Protein AF-A0A6N9Q1C7-F1 (afdb_monomer_lite)

Radius of gyration: 22.95 Å; chains: 1; bounding box: 33×46×67 Å

pLDDT: mean 76.54, std 16.39, range [41.47, 95.62]

Foldseek 3Di:
DWAQAPVRDIDDDDLPDDLVVLVVVLVVSCVVCVVVCVVCVVPPSSVVRVVVSVVSNPPDPCPDDDDCPVVVPPDPPVLVVCVVVVPVVSPPPPPPDPVVCVVVVNDDDPDD

Secondary structure (DSSP, 8-state):
-EEE-TTS-EEE--TTS-HHHHHHHHHHHHHHTHHHHHHTTTSHHHHHHHHHHHHHHH-----SS-SSHHHHTS--HHHHHHHHTT-TT--TTTTS-HHHHHHTTSS-----

Organism: NCBI:txid2507566

Sequence (112 aa):
MKLKLPNGEKIKLNTSFEYKERLEAVNNILLDWEDYFYKTWDQKKTSVCLEILSNYLCMVKDKGEDKNIEDKYILSNYKMKKLKRGDKRMTNFTDLKSYHKKLLGIAEEDVT

Structure (mmCIF, N/CA/C/O backbone):
data_AF-A0A6N9Q1C7-F1
#
_entry.id   AF-A0A6N9Q1C7-F1
#
loop_
_atom_site.group_PDB
_atom_site.id
_atom_site.type_symbol
_atom_site.label_atom_id
_atom_site.label_alt_id
_atom_site.label_comp_id
_atom_site.label_asym_id
_atom_site.label_entity_id
_atom_site.label_seq_id
_atom_site.pdbx_PDB_ins_code
_atom_site.Cartn_x
_atom_site.Cartn_y
_atom_site.Cartn_z
_atom_site.occupancy
_atom_site.B_iso_or_equiv
_atom_site.auth_seq_id
_atom_site.auth_comp_id
_atom_site.auth_asym_id
_atom_site.auth_atom_id
_atom_site.pdbx_PDB_model_num
ATOM 1 N N . MET A 1 1 ? -0.466 4.186 -7.426 1.00 83.44 1 MET A N 1
ATOM 2 C CA . MET A 1 1 ? -1.318 3.207 -6.704 1.00 83.44 1 MET A CA 1
ATOM 3 C C . MET A 1 1 ? -2.484 3.942 -6.038 1.00 83.44 1 MET A C 1
ATOM 5 O O . MET A 1 1 ? -2.397 5.158 -5.926 1.00 83.44 1 MET A O 1
ATOM 9 N N . LYS A 1 2 ? -3.584 3.280 -5.654 1.00 88.25 2 LYS A N 1
ATOM 10 C CA . LYS A 1 2 ? -4.702 3.928 -4.933 1.00 88.25 2 LYS A CA 1
ATOM 11 C C . LYS A 1 2 ? -4.848 3.287 -3.554 1.00 88.25 2 LYS A C 1
ATOM 13 O O . LYS A 1 2 ? -4.906 2.064 -3.482 1.00 88.25 2 LYS A O 1
ATOM 18 N N . LEU A 1 3 ? -4.926 4.100 -2.508 1.00 90.31 3 LEU A N 1
ATOM 19 C CA . LEU A 1 3 ? -5.191 3.667 -1.137 1.00 90.31 3 LEU A CA 1
ATOM 20 C C . LEU A 1 3 ? -6.558 4.203 -0.715 1.00 90.31 3 LEU A C 1
ATOM 22 O O . LEU A 1 3 ? -6.898 5.341 -1.037 1.00 90.31 3 LEU A O 1
ATOM 26 N N . LYS A 1 4 ? -7.344 3.382 -0.018 1.00 89.25 4 LYS A N 1
ATOM 27 C CA . LYS A 1 4 ? -8.573 3.825 0.640 1.00 89.25 4 LYS A CA 1
ATOM 28 C C . LYS A 1 4 ? -8.289 3.966 2.132 1.00 89.25 4 LYS A C 1
ATOM 30 O O . LYS A 1 4 ? -7.943 2.974 2.766 1.00 89.25 4 LYS A O 1
ATOM 35 N N . LEU A 1 5 ? -8.431 5.176 2.652 1.00 87.62 5 LEU A N 1
ATOM 36 C CA . LEU A 1 5 ? -8.224 5.502 4.055 1.00 87.62 5 LEU A CA 1
ATOM 37 C C . LEU A 1 5 ? -9.394 5.007 4.927 1.00 87.62 5 LEU A C 1
ATOM 39 O O . LEU A 1 5 ? -10.475 4.701 4.402 1.00 87.62 5 LEU A O 1
ATOM 43 N N . PRO A 1 6 ? -9.208 4.939 6.257 1.00 83.31 6 PRO A N 1
ATOM 44 C CA . PRO A 1 6 ? -10.252 4.544 7.204 1.00 83.31 6 PRO A CA 1
ATOM 45 C C . PRO A 1 6 ? -11.546 5.367 7.126 1.00 83.31 6 PRO A C 1
ATOM 47 O O . PRO A 1 6 ? -12.637 4.806 7.225 1.00 83.31 6 PRO A O 1
ATOM 50 N N . ASN A 1 7 ? -11.443 6.674 6.862 1.00 84.62 7 ASN A N 1
ATOM 51 C CA . ASN A 1 7 ? -12.587 7.569 6.618 1.00 84.62 7 ASN A CA 1
ATOM 52 C C . ASN A 1 7 ? -13.321 7.298 5.288 1.00 84.62 7 ASN A C 1
ATOM 54 O O . ASN A 1 7 ? -14.350 7.904 5.003 1.00 84.62 7 ASN A O 1
ATOM 58 N N . GLY A 1 8 ? -12.806 6.390 4.457 1.00 83.00 8 GLY A N 1
ATOM 59 C CA . GLY A 1 8 ? -13.355 6.054 3.150 1.00 83.00 8 GLY A CA 1
ATOM 60 C C . GLY A 1 8 ? -12.824 6.901 1.994 1.00 83.00 8 GLY A C 1
ATOM 61 O O . GLY A 1 8 ? -13.140 6.588 0.839 1.00 83.00 8 GLY A O 1
ATOM 62 N N . GLU A 1 9 ? -11.995 7.903 2.281 1.00 89.31 9 GLU A N 1
ATOM 63 C CA . GLU A 1 9 ? -11.320 8.733 1.292 1.00 89.31 9 GLU A CA 1
ATOM 64 C C . GLU A 1 9 ? -10.346 7.903 0.452 1.00 89.31 9 GLU A C 1
ATOM 66 O O . GLU A 1 9 ? -9.787 6.901 0.903 1.00 89.31 9 GLU A O 1
ATOM 71 N N . LYS A 1 10 ? -10.158 8.291 -0.809 1.00 91.62 10 LYS A N 1
ATOM 72 C CA . LYS A 1 10 ? -9.253 7.605 -1.731 1.00 91.62 10 LYS A CA 1
ATOM 73 C C . LYS A 1 10 ? -8.101 8.525 -2.086 1.00 91.62 10 LYS A C 1
ATOM 75 O O . LYS A 1 10 ? -8.289 9.469 -2.847 1.00 91.62 10 LYS A O 1
ATOM 80 N N . ILE A 1 11 ? -6.905 8.178 -1.631 1.00 92.12 11 ILE A N 1
ATOM 81 C CA . ILE A 1 11 ? -5.685 8.899 -1.983 1.00 92.12 11 ILE A CA 1
ATOM 82 C C . ILE A 1 11 ? -4.943 8.179 -3.112 1.00 92.12 11 ILE A C 1
ATOM 84 O O . ILE A 1 11 ? -4.931 6.944 -3.215 1.00 92.12 11 ILE A O 1
ATOM 88 N N . LYS A 1 12 ? -4.320 8.955 -4.001 1.00 91.75 12 LYS A N 1
ATOM 89 C CA . LYS A 1 12 ? -3.472 8.430 -5.075 1.00 91.75 12 LYS A CA 1
ATOM 90 C C . LYS A 1 12 ? -2.014 8.506 -4.628 1.00 91.75 12 LYS A C 1
ATOM 92 O O . LYS A 1 12 ? -1.443 9.584 -4.557 1.00 91.75 12 LYS A O 1
ATOM 97 N N . LEU A 1 13 ? -1.412 7.348 -4.378 1.00 89.00 13 LEU A N 1
ATOM 98 C CA . LEU A 1 13 ? 0.001 7.230 -4.029 1.00 89.00 13 LEU A CA 1
ATOM 99 C C . LEU A 1 13 ? 0.865 7.386 -5.288 1.00 89.00 13 LEU A C 1
ATOM 101 O O . LEU A 1 13 ? 0.648 6.671 -6.284 1.00 89.00 13 LEU A O 1
ATOM 105 N N . ASN A 1 14 ? 1.822 8.316 -5.241 1.00 87.31 14 ASN A N 1
ATOM 106 C CA . ASN A 1 14 ? 2.697 8.645 -6.360 1.00 87.31 14 ASN A CA 1
ATOM 107 C C . ASN A 1 14 ? 3.838 7.629 -6.491 1.00 87.31 14 ASN A C 1
ATOM 109 O O . ASN A 1 14 ? 4.826 7.649 -5.769 1.00 87.31 14 ASN A O 1
ATOM 113 N N . THR A 1 15 ? 3.728 6.743 -7.473 1.00 83.81 15 THR A N 1
ATOM 114 C CA . THR A 1 15 ? 4.737 5.707 -7.737 1.00 83.81 15 THR A CA 1
ATOM 115 C C . THR A 1 15 ? 6.033 6.264 -8.325 1.00 83.81 15 THR A C 1
ATOM 117 O O . THR A 1 15 ? 7.039 5.563 -8.364 1.00 83.81 15 THR A O 1
ATOM 120 N N . SER A 1 16 ? 6.030 7.525 -8.762 1.00 84.75 16 SER A N 1
ATOM 121 C CA . SER A 1 16 ? 7.216 8.216 -9.258 1.00 84.75 16 SER A CA 1
ATOM 122 C C . SER A 1 16 ? 8.082 8.799 -8.143 1.00 84.75 16 SER A C 1
ATOM 124 O O . SER A 1 16 ? 9.074 9.441 -8.463 1.00 84.75 16 SER A O 1
ATOM 126 N N . PHE A 1 17 ? 7.776 8.564 -6.865 1.00 85.44 17 PHE A N 1
ATOM 127 C CA . PHE A 1 17 ? 8.599 8.986 -5.726 1.00 85.44 17 PHE A CA 1
ATOM 128 C C . PHE A 1 17 ? 9.713 7.991 -5.393 1.00 85.44 17 PHE A C 1
ATOM 130 O O . PHE A 1 17 ? 9.588 6.782 -5.600 1.00 85.44 17 PHE A O 1
ATOM 137 N N . GLU A 1 18 ? 10.870 8.496 -4.970 1.00 87.56 18 GLU A N 1
ATOM 138 C CA . GLU A 1 18 ? 11.968 7.664 -4.471 1.00 87.56 18 GLU A CA 1
ATOM 139 C C . GLU A 1 18 ? 11.590 6.962 -3.167 1.00 87.56 18 GLU A C 1
ATOM 141 O O . GLU A 1 18 ? 10.606 7.301 -2.519 1.00 87.56 18 GLU A O 1
ATOM 146 N N . TYR A 1 19 ? 12.345 5.931 -2.781 1.00 86.69 19 TYR A N 1
ATOM 147 C CA . TYR A 1 19 ? 12.025 5.166 -1.573 1.00 86.69 19 TYR A CA 1
ATOM 148 C C . TYR A 1 19 ? 11.892 6.059 -0.331 1.00 86.69 19 TYR A C 1
ATOM 150 O O . TYR A 1 19 ? 10.927 5.911 0.410 1.00 86.69 19 TYR A O 1
ATOM 158 N N . LYS A 1 20 ? 12.799 7.028 -0.149 1.00 89.06 20 LYS A N 1
ATOM 159 C CA . LYS A 1 20 ? 12.783 7.940 1.002 1.00 89.06 20 LYS A CA 1
ATOM 160 C C . LYS A 1 20 ? 11.500 8.779 1.070 1.00 89.06 20 LYS A C 1
ATOM 162 O O . LYS A 1 20 ? 10.867 8.831 2.115 1.00 89.06 20 LYS A O 1
ATOM 167 N N . GLU A 1 21 ? 11.080 9.351 -0.054 1.00 90.06 21 GLU A N 1
ATOM 168 C CA . GLU A 1 21 ? 9.841 10.139 -0.164 1.00 90.06 21 GLU A CA 1
ATOM 169 C C . GLU A 1 21 ? 8.591 9.274 0.059 1.00 90.06 21 GLU A C 1
ATOM 171 O O . GLU A 1 21 ? 7.608 9.697 0.667 1.00 90.06 21 GLU A O 1
ATOM 176 N N . ARG A 1 22 ? 8.617 8.025 -0.420 1.00 90.19 22 ARG A N 1
ATOM 177 C CA . ARG A 1 22 ? 7.529 7.069 -0.186 1.00 90.19 22 ARG A CA 1
ATOM 178 C C . ARG A 1 22 ? 7.444 6.658 1.276 1.00 90.19 22 ARG A C 1
ATOM 180 O O . ARG A 1 22 ? 6.336 6.566 1.791 1.00 90.19 22 ARG A O 1
ATOM 187 N N . LEU A 1 23 ? 8.585 6.436 1.924 1.00 92.56 23 LEU A N 1
ATOM 188 C CA . LEU A 1 23 ? 8.669 6.125 3.347 1.00 92.56 23 LEU A CA 1
ATOM 189 C C . LEU A 1 23 ? 8.089 7.258 4.190 1.00 92.56 23 LEU A C 1
ATOM 191 O O . LEU A 1 23 ? 7.273 7.000 5.066 1.00 92.56 23 LEU A O 1
ATOM 195 N N . GLU A 1 24 ? 8.445 8.502 3.879 1.00 94.81 24 GLU A N 1
ATOM 196 C CA . GLU A 1 24 ? 7.894 9.680 4.548 1.00 94.81 24 GLU A CA 1
ATOM 197 C C . GLU A 1 24 ? 6.371 9.769 4.381 1.00 94.81 24 GLU A C 1
ATOM 199 O O . GLU A 1 24 ? 5.646 9.892 5.366 1.00 94.81 24 GLU A O 1
ATOM 204 N N . ALA A 1 25 ? 5.860 9.589 3.159 1.00 92.31 25 ALA A N 1
ATOM 205 C CA . ALA A 1 25 ? 4.420 9.584 2.909 1.00 92.31 25 ALA A CA 1
ATOM 206 C C . ALA A 1 25 ? 3.681 8.468 3.674 1.00 92.31 25 ALA A C 1
ATOM 208 O O . ALA A 1 25 ? 2.590 8.698 4.190 1.00 92.31 25 ALA A O 1
ATOM 209 N N . VAL A 1 26 ? 4.258 7.263 3.751 1.00 93.56 26 VAL A N 1
ATOM 210 C CA . VAL A 1 26 ? 3.670 6.148 4.511 1.00 93.56 26 VAL A CA 1
ATOM 211 C C . VAL A 1 26 ? 3.695 6.431 6.006 1.00 93.56 26 VAL A C 1
ATOM 213 O O . VAL A 1 26 ? 2.681 6.215 6.661 1.00 93.56 26 VAL A O 1
ATOM 216 N N . ASN A 1 27 ? 4.803 6.947 6.537 1.00 95.62 27 ASN A N 1
ATOM 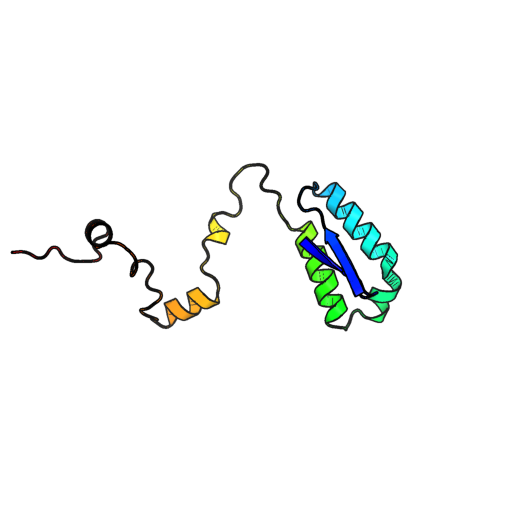217 C CA . ASN A 1 27 ? 4.911 7.289 7.953 1.00 95.62 27 ASN A CA 1
ATOM 218 C C . ASN A 1 27 ? 3.881 8.346 8.356 1.00 95.62 27 ASN A C 1
ATOM 220 O O . ASN A 1 27 ? 3.226 8.175 9.377 1.00 95.62 27 ASN A O 1
ATOM 224 N N . ASN A 1 28 ? 3.669 9.373 7.529 1.00 94.81 28 ASN A N 1
ATOM 225 C CA . ASN A 1 28 ? 2.642 10.384 7.790 1.00 94.81 28 ASN A CA 1
ATOM 226 C C . ASN A 1 28 ? 1.241 9.755 7.855 1.00 94.81 28 ASN A C 1
ATOM 228 O O . ASN A 1 28 ? 0.505 9.990 8.804 1.00 94.81 28 ASN A O 1
ATOM 232 N N . ILE A 1 29 ? 0.904 8.866 6.911 1.00 93.62 29 ILE A N 1
ATOM 233 C CA . ILE A 1 29 ? -0.381 8.145 6.932 1.00 93.62 29 ILE A CA 1
ATOM 234 C C . ILE A 1 29 ? -0.504 7.252 8.175 1.00 93.62 29 ILE A C 1
ATOM 236 O O . ILE A 1 29 ? -1.585 7.141 8.746 1.00 93.62 29 ILE A O 1
ATOM 240 N N . LEU A 1 30 ? 0.571 6.576 8.582 1.00 93.62 30 LEU A N 1
ATOM 241 C CA . LEU A 1 30 ? 0.544 5.717 9.765 1.00 93.62 30 LEU A CA 1
ATOM 242 C C . LEU A 1 30 ? 0.350 6.526 11.047 1.00 93.62 30 LEU A C 1
ATOM 244 O O . LEU A 1 30 ? -0.423 6.090 11.891 1.00 93.62 30 LEU A O 1
ATOM 248 N N . LEU A 1 31 ? 0.989 7.692 11.162 1.00 95.06 31 LEU A N 1
ATOM 249 C CA . LEU A 1 31 ? 0.834 8.598 12.301 1.00 95.06 31 LEU A CA 1
ATOM 250 C C . LEU A 1 31 ? -0.578 9.193 12.365 1.00 95.06 31 LEU A C 1
ATOM 252 O O . LEU A 1 31 ? -1.213 9.142 13.413 1.00 95.06 31 LEU A O 1
ATOM 256 N N . ASP A 1 32 ? -1.108 9.674 11.238 1.00 94.31 32 ASP A N 1
ATOM 257 C CA . ASP A 1 32 ? -2.447 10.279 11.174 1.00 94.31 32 ASP A CA 1
ATOM 258 C C . ASP A 1 32 ? -3.566 9.301 11.576 1.00 94.31 32 ASP A C 1
ATOM 260 O O . ASP A 1 32 ? -4.63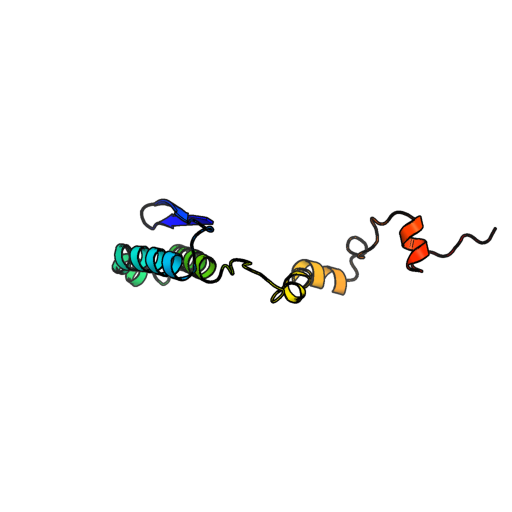3 9.711 12.038 1.00 94.31 32 ASP A O 1
ATOM 264 N N . TRP A 1 33 ? -3.339 7.998 11.386 1.00 93.88 33 TRP A N 1
ATOM 265 C CA . TRP A 1 33 ? -4.335 6.945 11.597 1.00 93.88 33 TRP A CA 1
ATOM 266 C C . TRP A 1 33 ? -3.916 5.903 12.642 1.00 93.88 33 TRP A C 1
ATOM 268 O O . TRP A 1 33 ? -4.549 4.846 12.726 1.00 93.88 33 TRP A O 1
ATOM 278 N N . GLU A 1 34 ? -2.892 6.185 13.451 1.00 93.19 34 GLU A N 1
ATOM 279 C CA . GLU A 1 34 ? -2.295 5.239 14.404 1.00 93.19 34 GLU A CA 1
ATOM 280 C C . GLU A 1 34 ? -3.353 4.632 15.337 1.00 93.19 34 GLU A C 1
ATOM 282 O O . GLU A 1 34 ? -3.531 3.411 15.383 1.00 93.19 34 GLU A O 1
ATOM 287 N N . ASP A 1 35 ? -4.143 5.489 15.986 1.00 93.94 35 ASP A N 1
ATOM 288 C CA . ASP A 1 35 ? -5.225 5.090 16.890 1.00 93.94 35 ASP A CA 1
ATOM 289 C C . ASP A 1 35 ? -6.262 4.183 16.221 1.00 93.94 35 ASP A C 1
ATOM 291 O O . ASP A 1 35 ? -6.791 3.253 16.840 1.00 93.94 35 ASP A O 1
ATOM 295 N N . TYR A 1 36 ? -6.586 4.457 14.954 1.00 93.25 36 TYR A N 1
ATOM 296 C CA . TYR A 1 36 ? -7.530 3.642 14.200 1.00 93.25 36 TYR A CA 1
ATOM 297 C C . TYR A 1 36 ? -6.941 2.259 13.929 1.00 93.25 36 TYR A C 1
ATOM 299 O O . TYR A 1 36 ? -7.617 1.251 14.154 1.00 93.25 36 TYR A O 1
ATOM 307 N N . PHE A 1 37 ? -5.691 2.198 13.467 1.00 93.62 37 PHE A N 1
ATOM 308 C CA . PHE A 1 37 ? -5.033 0.937 13.146 1.00 93.62 37 PHE A CA 1
ATOM 309 C C . PHE A 1 37 ? -4.815 0.067 14.380 1.00 93.62 37 PHE A C 1
ATOM 311 O O . PHE A 1 37 ? -5.083 -1.129 14.303 1.00 93.62 37 PHE A O 1
ATOM 318 N N . TYR A 1 38 ? -4.453 0.646 15.527 1.00 93.38 38 TYR A N 1
ATOM 319 C CA . TYR A 1 38 ? -4.359 -0.101 16.784 1.00 93.38 38 TYR A CA 1
ATOM 320 C C . TYR A 1 38 ? -5.697 -0.716 17.206 1.00 93.38 38 TYR A C 1
ATOM 322 O O . TYR A 1 38 ? -5.750 -1.886 17.580 1.00 93.38 38 TYR A O 1
ATOM 330 N N . LYS A 1 39 ? -6.797 0.041 17.108 1.00 94.75 39 LYS A N 1
ATOM 331 C CA . LYS A 1 39 ? -8.136 -0.430 17.512 1.00 94.75 39 LYS A CA 1
ATOM 332 C C . LYS A 1 39 ? -8.758 -1.438 16.546 1.00 94.75 39 LYS A C 1
ATOM 334 O O . LYS A 1 39 ? -9.715 -2.109 16.916 1.00 94.75 39 LYS A O 1
ATOM 339 N N . THR A 1 40 ? -8.274 -1.501 15.308 1.00 93.50 40 THR A N 1
ATOM 340 C CA . THR A 1 40 ? -8.890 -2.288 14.226 1.00 93.50 40 THR A CA 1
ATOM 341 C C . THR A 1 40 ? -7.906 -3.225 13.530 1.00 93.50 40 THR A C 1
ATOM 343 O O . THR A 1 40 ? -8.152 -3.647 12.401 1.00 93.50 40 THR A O 1
ATOM 346 N N . TRP A 1 41 ? -6.783 -3.546 14.174 1.00 91.38 41 TRP A N 1
ATOM 347 C CA . TRP A 1 41 ? -5.707 -4.368 13.611 1.00 91.38 41 TRP A CA 1
ATOM 348 C C . TRP A 1 41 ? -6.189 -5.742 13.115 1.00 91.38 41 TRP A C 1
ATOM 350 O O . TRP A 1 41 ? -5.720 -6.252 12.098 1.00 91.38 41 TRP A O 1
ATOM 360 N N . ASP A 1 42 ? -7.166 -6.321 13.808 1.00 92.31 42 ASP A N 1
ATOM 361 C CA . ASP A 1 42 ? -7.802 -7.603 13.502 1.00 92.31 42 ASP A CA 1
ATOM 362 C C . ASP A 1 42 ? -8.764 -7.542 12.302 1.00 92.31 42 ASP A C 1
ATOM 364 O O . ASP A 1 42 ? -9.141 -8.569 11.728 1.00 92.31 42 ASP A O 1
ATOM 368 N N . GLN A 1 43 ? -9.161 -6.342 11.877 1.00 92.81 43 GLN A N 1
ATOM 369 C CA . GLN A 1 43 ? -10.095 -6.174 10.778 1.00 92.81 43 GLN A CA 1
ATOM 370 C C . GLN A 1 43 ? -9.404 -6.339 9.427 1.00 92.81 43 GLN A C 1
ATOM 372 O O . GLN A 1 43 ? -8.393 -5.710 9.109 1.00 92.81 43 GLN A O 1
ATOM 377 N N . LYS A 1 44 ? -10.063 -7.084 8.533 1.00 88.12 44 LYS A N 1
ATOM 378 C CA . LYS A 1 44 ? -9.609 -7.271 7.147 1.00 88.12 44 LYS A CA 1
ATOM 379 C C . LYS A 1 44 ? -9.338 -5.950 6.417 1.00 88.12 44 LYS A C 1
ATOM 381 O O . LYS A 1 44 ? -8.440 -5.885 5.587 1.00 88.12 44 LYS A O 1
ATOM 386 N N . LYS A 1 45 ? -10.109 -4.896 6.704 1.00 87.50 45 LYS A N 1
ATOM 387 C CA . LYS A 1 45 ? -9.919 -3.573 6.085 1.00 87.50 45 LYS A CA 1
ATOM 388 C C . LYS A 1 45 ? -8.558 -2.971 6.436 1.00 87.50 45 LYS A C 1
ATOM 390 O O . LYS A 1 45 ? -7.888 -2.458 5.545 1.00 87.50 45 LYS A O 1
ATOM 395 N N . THR A 1 46 ? -8.155 -3.076 7.697 1.00 90.88 46 THR A N 1
ATOM 396 C CA . THR A 1 46 ? -6.870 -2.581 8.200 1.00 90.88 46 THR A CA 1
ATOM 397 C C . THR A 1 46 ? -5.720 -3.388 7.629 1.00 90.88 46 THR A C 1
ATOM 399 O O . THR A 1 46 ? -4.796 -2.803 7.072 1.00 90.88 46 THR A O 1
ATOM 402 N N . SER A 1 47 ? -5.836 -4.719 7.625 1.00 90.00 47 SER A N 1
ATOM 403 C CA . SER A 1 47 ? -4.859 -5.598 6.972 1.00 90.00 47 SER A CA 1
ATOM 404 C C . SER A 1 47 ? -4.645 -5.232 5.496 1.00 90.00 47 SER A C 1
ATOM 406 O O . SER A 1 47 ? -3.509 -5.017 5.083 1.00 90.00 47 SER A O 1
ATOM 408 N N . VAL A 1 48 ? -5.723 -5.049 4.723 1.00 90.50 48 VAL A N 1
ATOM 409 C CA . VAL A 1 48 ? -5.633 -4.638 3.309 1.00 90.50 48 VAL A CA 1
ATOM 410 C C . VAL A 1 48 ? -4.998 -3.251 3.159 1.00 90.50 48 VAL A C 1
ATOM 412 O O . VAL A 1 48 ? -4.219 -3.025 2.237 1.00 90.50 48 VAL A O 1
ATOM 415 N N . CYS A 1 49 ? -5.318 -2.309 4.047 1.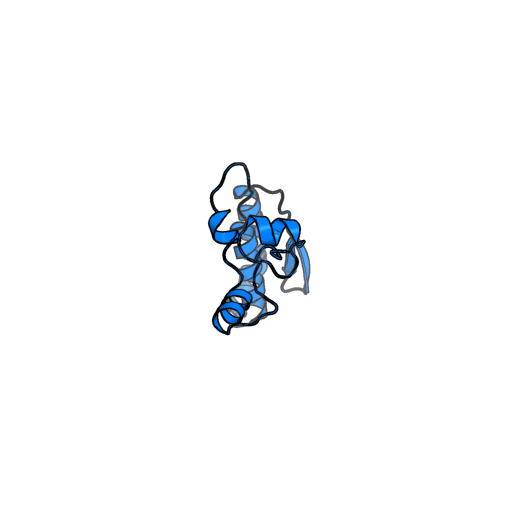00 91.00 49 CYS A N 1
ATOM 416 C CA . CYS A 1 49 ? -4.728 -0.971 4.032 1.00 91.00 49 CYS A CA 1
ATOM 417 C C . CYS A 1 49 ? -3.203 -1.033 4.225 1.00 91.00 49 CYS A C 1
ATOM 419 O O . CYS A 1 49 ? -2.450 -0.501 3.407 1.00 91.00 49 CYS A O 1
ATOM 421 N N . LEU A 1 50 ? -2.751 -1.749 5.257 1.00 92.38 50 LEU A N 1
ATOM 422 C CA . LEU A 1 50 ? -1.335 -1.930 5.577 1.00 92.38 50 LEU A CA 1
ATOM 423 C C . LEU A 1 50 ? -0.593 -2.718 4.490 1.00 92.38 50 LEU A C 1
ATOM 425 O O . LEU A 1 50 ? 0.541 -2.386 4.160 1.00 92.38 50 LEU A O 1
ATOM 429 N N . GLU A 1 51 ? -1.242 -3.705 3.872 1.00 91.12 51 GLU A N 1
ATOM 430 C CA . GLU A 1 51 ? -0.692 -4.451 2.736 1.00 91.12 51 GLU A CA 1
ATOM 431 C C . GLU A 1 51 ? -0.451 -3.536 1.525 1.00 91.12 51 GLU A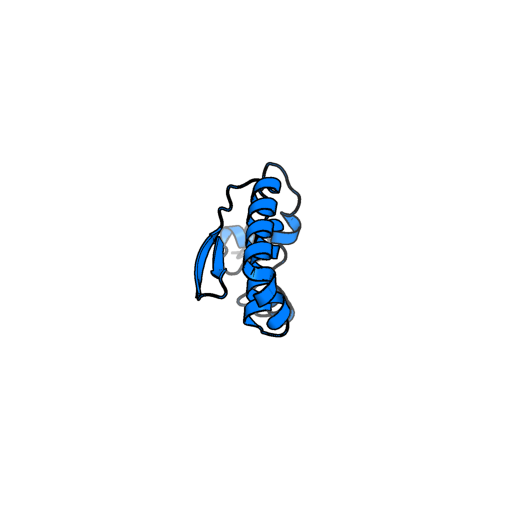 C 1
ATOM 433 O O . GLU A 1 51 ? 0.598 -3.596 0.886 1.00 91.12 51 GLU A O 1
ATOM 438 N N . ILE A 1 52 ? -1.389 -2.633 1.221 1.00 91.19 52 ILE A N 1
ATOM 439 C CA . ILE A 1 52 ? -1.213 -1.630 0.162 1.00 91.19 52 ILE A CA 1
ATOM 440 C C . ILE A 1 52 ? -0.044 -0.694 0.513 1.00 91.19 52 ILE A C 1
ATOM 442 O O . ILE A 1 52 ? 0.793 -0.428 -0.348 1.00 91.19 52 ILE A O 1
ATOM 446 N N . LEU A 1 53 ? 0.066 -0.220 1.758 1.00 92.50 53 LEU A N 1
ATOM 447 C CA . LEU A 1 53 ? 1.191 0.625 2.187 1.00 92.50 53 LEU A CA 1
ATOM 448 C C . LEU A 1 53 ? 2.540 -0.108 2.086 1.00 92.50 53 LEU A C 1
ATOM 450 O O . LEU A 1 53 ? 3.500 0.446 1.554 1.00 92.50 53 LEU A O 1
ATOM 454 N N . SER A 1 54 ? 2.601 -1.372 2.505 1.00 91.19 54 SER A N 1
ATOM 455 C CA . SER A 1 54 ? 3.793 -2.216 2.376 1.00 91.19 54 SER A CA 1
ATOM 456 C C . SER A 1 54 ? 4.197 -2.396 0.910 1.00 91.19 54 SER A C 1
ATOM 458 O O . SER A 1 54 ? 5.335 -2.110 0.53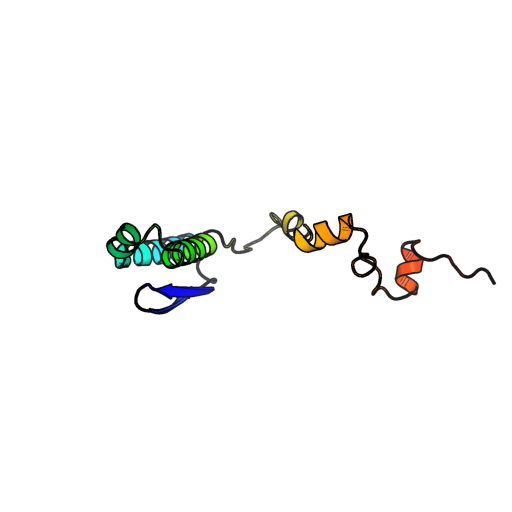8 1.00 91.19 54 SER A O 1
ATOM 460 N N . ASN A 1 55 ? 3.241 -2.739 0.041 1.00 89.56 55 ASN A N 1
ATOM 461 C CA . ASN A 1 55 ? 3.473 -2.856 -1.399 1.00 89.56 55 ASN A CA 1
ATOM 462 C C . ASN A 1 55 ? 3.991 -1.548 -2.014 1.00 89.56 55 ASN A C 1
ATOM 464 O O . ASN A 1 55 ? 4.820 -1.571 -2.923 1.00 89.56 55 ASN A O 1
ATOM 468 N N . TYR A 1 56 ? 3.535 -0.396 -1.519 1.00 91.12 56 TYR A N 1
ATOM 469 C CA . TYR A 1 56 ? 3.992 0.902 -2.007 1.00 91.12 56 TYR A CA 1
ATOM 470 C C . TYR A 1 56 ? 5.469 1.156 -1.691 1.00 91.12 56 TYR A C 1
ATOM 472 O O . TYR A 1 56 ? 6.178 1.713 -2.533 1.00 91.12 56 TYR A O 1
ATOM 480 N N . LEU A 1 57 ? 5.940 0.724 -0.517 1.00 89.94 57 LEU A N 1
ATOM 481 C CA . LEU A 1 57 ? 7.349 0.807 -0.122 1.00 89.94 57 LEU A CA 1
ATOM 482 C C . LEU A 1 57 ? 8.208 -0.189 -0.901 1.00 89.94 57 LEU A C 1
ATOM 484 O O . LEU A 1 57 ? 9.258 0.180 -1.425 1.00 89.94 57 LEU A O 1
ATOM 488 N N . CYS A 1 58 ? 7.726 -1.425 -1.032 1.00 85.62 58 CYS A N 1
ATOM 489 C CA . CYS A 1 58 ? 8.429 -2.509 -1.711 1.00 85.62 58 CYS A CA 1
ATOM 490 C C . CYS A 1 58 ? 8.406 -2.407 -3.241 1.00 85.62 58 CYS A C 1
ATOM 492 O O . CYS A 1 58 ? 9.088 -3.188 -3.900 1.00 85.62 58 CYS A O 1
ATOM 494 N N . MET A 1 59 ? 7.666 -1.459 -3.832 1.00 78.88 59 MET A N 1
ATOM 495 C CA . MET A 1 59 ? 7.781 -1.180 -5.264 1.00 78.88 59 MET A CA 1
ATOM 496 C C . MET A 1 59 ? 9.231 -0.778 -5.569 1.00 78.88 59 MET A C 1
ATOM 498 O O . MET A 1 59 ? 9.662 0.341 -5.282 1.00 78.88 59 MET A O 1
ATOM 502 N N . VAL A 1 60 ? 10.007 -1.686 -6.147 1.00 64.19 60 VAL A N 1
ATOM 503 C CA . VAL A 1 60 ? 11.316 -1.360 -6.701 1.00 64.19 60 VAL A CA 1
ATOM 504 C C . VAL A 1 60 ? 11.055 -0.414 -7.870 1.00 64.19 60 VAL A C 1
ATOM 506 O O . VAL A 1 60 ? 10.332 -0.749 -8.807 1.00 64.19 60 VAL A O 1
ATOM 509 N N . LYS A 1 61 ? 11.573 0.816 -7.788 1.00 59.88 61 LYS A N 1
ATOM 510 C CA . LYS A 1 61 ? 11.728 1.618 -8.997 1.00 59.88 61 LYS A CA 1
ATOM 511 C C . LYS A 1 61 ? 12.842 0.934 -9.764 1.00 59.88 61 LYS A C 1
ATOM 513 O O . LYS A 1 61 ? 13.966 0.927 -9.269 1.00 59.88 61 LYS A O 1
ATOM 518 N N . ASP A 1 62 ? 12.523 0.385 -10.927 1.00 48.72 62 ASP A N 1
ATOM 519 C CA . ASP A 1 62 ? 13.495 -0.076 -11.915 1.00 48.72 62 ASP A CA 1
ATOM 520 C C . ASP A 1 62 ? 14.343 1.132 -12.373 1.00 48.72 62 ASP A C 1
ATOM 522 O O . ASP A 1 62 ? 14.140 1.707 -13.439 1.00 48.72 62 ASP A O 1
ATOM 526 N N . LYS A 1 63 ? 15.252 1.605 -11.516 1.00 46.12 63 LYS A N 1
ATOM 527 C CA . LYS A 1 63 ? 16.342 2.509 -11.874 1.00 46.12 63 LYS A CA 1
ATOM 528 C C . LYS A 1 63 ? 17.556 1.625 -12.140 1.00 46.12 63 LYS A C 1
ATOM 530 O O . LYS A 1 63 ? 18.431 1.516 -11.293 1.00 46.12 63 LYS A O 1
ATOM 535 N N . GLY A 1 64 ? 17.554 1.007 -13.319 1.00 45.25 64 GLY A N 1
ATOM 536 C CA . GLY A 1 64 ? 18.694 0.273 -13.863 1.00 45.25 64 GLY A CA 1
ATOM 537 C C . GLY A 1 64 ? 18.831 -1.160 -13.348 1.00 45.25 64 GLY A C 1
ATOM 538 O O . GLY A 1 64 ? 18.946 -1.390 -12.152 1.00 45.25 64 GLY A O 1
ATOM 539 N N . GLU A 1 65 ? 18.864 -2.086 -14.306 1.00 41.47 65 GLU A N 1
ATOM 540 C CA . GLU A 1 65 ? 19.499 -3.408 -14.224 1.00 41.47 65 GLU A CA 1
ATOM 541 C C . GLU A 1 65 ? 18.850 -4.462 -13.298 1.00 41.47 65 GLU A C 1
ATOM 543 O O . GLU A 1 65 ? 19.048 -4.526 -12.086 1.00 41.47 65 GLU A O 1
ATOM 548 N N . ASP A 1 66 ? 18.095 -5.362 -13.938 1.00 48.03 66 ASP A N 1
ATOM 549 C CA . ASP A 1 66 ? 18.303 -6.812 -13.831 1.00 48.03 66 ASP A CA 1
ATOM 550 C C . ASP A 1 66 ? 18.447 -7.428 -12.435 1.00 48.03 66 ASP A C 1
ATOM 552 O O . ASP A 1 66 ? 19.415 -8.132 -12.153 1.00 48.03 66 ASP A O 1
ATOM 556 N N . LYS A 1 67 ? 17.439 -7.276 -11.565 1.00 47.06 67 LYS A N 1
ATOM 557 C CA . LYS A 1 67 ? 17.356 -8.132 -10.361 1.00 47.06 67 LYS A CA 1
ATOM 558 C C . LYS A 1 67 ? 16.073 -8.914 -10.139 1.00 47.06 67 LYS A C 1
ATOM 560 O O . LYS A 1 67 ? 16.041 -9.690 -9.202 1.00 47.06 67 LYS A O 1
ATOM 565 N N . ASN A 1 68 ? 15.056 -8.795 -10.995 1.00 42.53 68 ASN A N 1
ATOM 566 C CA . ASN A 1 68 ? 13.855 -9.645 -10.905 1.00 42.53 68 ASN A CA 1
ATOM 567 C C . ASN A 1 68 ? 13.235 -9.963 -12.274 1.00 42.53 68 ASN A C 1
ATOM 569 O O . ASN A 1 68 ? 12.021 -10.136 -12.387 1.00 42.53 68 ASN A O 1
ATOM 573 N N . ILE A 1 69 ? 14.038 -10.018 -13.340 1.00 47.84 69 ILE A N 1
ATOM 574 C CA . ILE A 1 69 ? 13.542 -10.559 -14.611 1.00 47.84 69 ILE A CA 1
ATOM 575 C C . ILE A 1 69 ? 13.296 -12.067 -14.453 1.00 47.84 69 ILE A C 1
ATOM 577 O O . ILE A 1 69 ? 12.247 -12.543 -14.877 1.00 47.84 69 ILE A O 1
ATOM 581 N N . GLU A 1 70 ? 14.167 -12.793 -13.746 1.00 44.78 70 GLU A N 1
ATOM 582 C CA . GLU A 1 70 ? 13.996 -14.236 -13.516 1.00 44.78 70 GLU A CA 1
ATOM 583 C C . GLU A 1 70 ? 12.732 -14.565 -12.699 1.00 44.78 70 GLU A C 1
ATOM 585 O O . GLU A 1 70 ? 11.956 -15.433 -13.103 1.00 44.78 70 GLU A O 1
ATOM 590 N N . ASP A 1 71 ? 12.418 -13.792 -11.653 1.00 44.38 71 ASP A N 1
ATOM 591 C CA . ASP A 1 71 ? 11.210 -14.020 -10.843 1.00 44.38 71 ASP A CA 1
ATOM 592 C C . ASP A 1 71 ? 9.907 -13.595 -11.542 1.00 44.38 71 ASP A C 1
ATOM 594 O O . ASP A 1 71 ? 8.834 -14.141 -11.265 1.00 44.38 71 ASP A O 1
ATOM 598 N N . LYS A 1 72 ? 9.968 -12.673 -12.516 1.00 46.19 72 LYS A N 1
ATOM 599 C CA . LYS A 1 72 ? 8.802 -12.300 -13.342 1.00 46.19 72 LYS A CA 1
ATOM 600 C C . LYS A 1 72 ? 8.432 -13.371 -14.371 1.00 46.19 72 LYS A C 1
ATOM 602 O O . LYS A 1 72 ? 7.291 -13.380 -14.839 1.00 46.19 72 LYS A O 1
ATOM 607 N N . TYR A 1 73 ? 9.360 -14.270 -14.708 1.00 50.19 73 TYR A N 1
ATOM 608 C CA . TYR A 1 73 ? 9.117 -15.406 -15.602 1.00 50.19 73 TYR A CA 1
ATOM 609 C C . TYR A 1 73 ? 8.575 -16.647 -14.890 1.00 50.19 73 TYR A C 1
ATOM 611 O O . TYR A 1 73 ? 8.246 -17.639 -15.549 1.00 50.19 73 TYR A O 1
ATOM 619 N N . ILE A 1 74 ? 8.386 -16.601 -13.569 1.00 56.56 74 ILE A N 1
ATOM 620 C CA . ILE A 1 74 ? 7.712 -17.678 -12.854 1.00 56.56 74 ILE A CA 1
ATOM 621 C C . ILE A 1 74 ? 6.220 -17.576 -13.180 1.00 56.56 74 ILE A C 1
ATOM 623 O O . ILE A 1 74 ? 5.473 -16.783 -12.604 1.00 56.56 74 ILE A O 1
ATOM 627 N N . LEU A 1 75 ? 5.788 -18.374 -14.165 1.00 57.69 75 LEU A N 1
ATOM 628 C CA . LEU A 1 75 ? 4.385 -18.670 -14.458 1.00 57.69 75 LEU A CA 1
ATOM 629 C C . LEU A 1 75 ? 3.576 -18.645 -13.160 1.00 57.69 75 LEU A C 1
ATOM 631 O O . LEU A 1 75 ? 3.889 -19.394 -12.235 1.00 57.69 75 LEU A O 1
ATOM 635 N N . SER A 1 76 ? 2.542 -17.796 -13.098 1.00 64.88 76 SER A N 1
ATOM 636 C CA . SER A 1 76 ? 1.731 -17.657 -11.885 1.00 64.88 76 SER A CA 1
ATOM 637 C C . SER A 1 76 ? 1.359 -19.031 -11.326 1.00 64.88 76 SER A C 1
ATOM 639 O O . SER A 1 76 ? 1.089 -19.959 -12.092 1.00 64.88 76 SER A O 1
ATOM 641 N N . ASN A 1 77 ? 1.304 -19.179 -10.000 1.00 62.78 77 ASN A N 1
ATOM 642 C CA . ASN A 1 77 ? 1.017 -20.469 -9.351 1.00 62.78 77 ASN A CA 1
ATOM 643 C C . ASN A 1 77 ? -0.204 -21.191 -9.953 1.00 62.78 77 ASN A C 1
ATOM 645 O O . ASN A 1 77 ? -0.249 -22.418 -10.019 1.00 62.78 77 ASN A O 1
ATOM 649 N N . TYR A 1 78 ? -1.183 -20.427 -10.443 1.00 68.25 78 TYR A N 1
ATOM 650 C CA . TYR A 1 78 ? -2.322 -20.932 -11.201 1.00 68.25 78 TYR A CA 1
ATOM 651 C C . TYR A 1 78 ? -1.941 -21.556 -12.555 1.00 68.25 78 TYR A C 1
ATOM 653 O O . TYR A 1 78 ? -2.340 -22.687 -12.839 1.00 68.25 78 TYR A O 1
ATOM 661 N N . LYS A 1 79 ? -1.155 -20.854 -13.380 1.00 67.19 79 LYS A N 1
ATOM 662 C CA . LYS A 1 79 ? -0.641 -21.376 -14.654 1.00 67.19 79 LYS A CA 1
ATOM 663 C C . LYS A 1 79 ? 0.267 -22.588 -14.434 1.00 67.19 79 LYS A C 1
ATOM 665 O O . LYS A 1 79 ? 0.100 -23.590 -15.121 1.00 67.19 79 LYS A O 1
ATOM 670 N N . MET A 1 80 ? 1.128 -22.557 -13.414 1.00 68.19 80 MET A N 1
ATOM 671 C CA . MET A 1 80 ? 1.984 -23.692 -13.046 1.00 68.19 80 MET A CA 1
ATOM 672 C C . MET A 1 80 ? 1.160 -24.925 -12.629 1.00 68.19 80 MET A C 1
ATOM 674 O O . MET A 1 80 ? 1.437 -26.042 -13.064 1.00 68.19 80 MET A O 1
ATOM 678 N N . LYS A 1 81 ? 0.090 -24.743 -11.839 1.00 69.69 81 LYS A N 1
ATOM 679 C CA . LYS A 1 81 ? -0.838 -25.834 -11.480 1.00 69.69 81 LYS A CA 1
ATOM 680 C C . LYS A 1 81 ? -1.562 -26.418 -12.695 1.00 69.69 81 LYS A C 1
ATOM 682 O O . LYS A 1 81 ? -1.793 -27.622 -12.728 1.00 69.69 81 LYS A O 1
ATOM 687 N N . LYS A 1 82 ? -1.925 -25.593 -13.681 1.00 68.44 82 LYS A N 1
ATOM 688 C CA . LYS A 1 82 ? -2.553 -26.058 -14.929 1.00 68.44 82 LYS A CA 1
ATOM 689 C C . LYS A 1 82 ? -1.589 -26.831 -15.823 1.00 68.44 82 LYS A C 1
ATOM 691 O O . LYS A 1 82 ? -1.961 -27.889 -16.320 1.00 68.44 82 LYS A O 1
ATOM 696 N N . LEU A 1 83 ? -0.350 -26.355 -15.947 1.00 67.75 83 LEU A N 1
ATOM 697 C CA . LEU A 1 83 ? 0.729 -27.061 -16.640 1.00 67.75 83 LEU A CA 1
ATOM 698 C C . LEU A 1 83 ? 0.994 -28.436 -16.012 1.00 67.75 83 LEU A C 1
ATOM 700 O O . LEU A 1 83 ? 0.975 -29.435 -16.722 1.00 67.75 83 LEU A O 1
ATOM 704 N N . LYS A 1 84 ? 1.119 -28.519 -14.678 1.00 69.19 84 LYS A N 1
ATOM 705 C CA . LYS A 1 84 ? 1.281 -29.803 -13.961 1.00 69.19 84 LYS A CA 1
ATOM 706 C C . LYS A 1 84 ? 0.106 -30.770 -14.148 1.00 69.19 84 LYS A C 1
ATOM 708 O O . LYS A 1 84 ? 0.289 -31.974 -14.033 1.00 69.19 84 LYS A O 1
ATOM 713 N N . ARG A 1 85 ? -1.097 -30.257 -14.420 1.00 75.50 85 ARG A N 1
ATOM 714 C CA . ARG A 1 85 ? -2.298 -31.060 -14.711 1.00 75.50 85 ARG A CA 1
ATOM 715 C C . ARG A 1 85 ? -2.406 -31.487 -16.179 1.00 75.50 85 ARG A C 1
ATOM 717 O O . ARG A 1 85 ? -3.362 -32.173 -16.519 1.00 75.50 85 ARG A O 1
ATOM 724 N N . GLY A 1 86 ? -1.470 -31.078 -17.039 1.00 64.06 86 GLY A N 1
ATOM 725 C CA . GLY A 1 86 ? -1.489 -31.411 -18.463 1.00 64.06 86 GLY A CA 1
ATOM 726 C C . GLY A 1 86 ? -2.571 -30.673 -19.257 1.00 64.06 86 GLY A C 1
ATOM 727 O O . GLY A 1 86 ? -3.082 -31.211 -20.238 1.00 64.06 86 GLY A O 1
ATOM 728 N N . ASP A 1 87 ? -2.958 -29.459 -18.844 1.00 69.00 87 ASP A N 1
ATOM 729 C CA . ASP A 1 87 ? -3.937 -28.655 -19.586 1.00 69.00 87 ASP A CA 1
ATOM 730 C C . ASP A 1 87 ? -3.368 -28.250 -20.959 1.00 69.00 87 ASP A C 1
ATOM 732 O O . ASP A 1 87 ? -2.548 -27.335 -21.074 1.00 69.00 87 ASP A O 1
ATOM 736 N N . LYS A 1 88 ? -3.826 -28.933 -22.016 1.00 62.12 88 LYS A N 1
ATOM 737 C CA . LYS A 1 88 ? -3.380 -28.755 -23.411 1.00 62.12 88 LYS A CA 1
ATOM 738 C C . LYS A 1 88 ? -3.630 -27.350 -23.973 1.00 62.12 88 LYS A C 1
ATOM 740 O O . LYS A 1 88 ? -3.103 -27.016 -25.024 1.00 62.12 88 LYS A O 1
ATOM 745 N N . ARG A 1 89 ? -4.428 -26.515 -23.296 1.00 63.72 89 ARG A N 1
ATOM 746 C CA . ARG A 1 89 ? -4.645 -25.104 -23.672 1.00 63.72 89 ARG A CA 1
ATOM 747 C C . ARG A 1 89 ? -3.541 -24.164 -23.176 1.00 63.72 89 ARG A C 1
ATOM 749 O O . ARG A 1 89 ? -3.566 -22.985 -23.501 1.00 63.72 89 ARG A O 1
ATOM 756 N N . MET A 1 90 ? -2.622 -24.663 -22.349 1.00 58.56 90 MET A N 1
ATOM 757 C CA . MET A 1 90 ? -1.536 -23.895 -21.725 1.00 58.56 90 MET A CA 1
ATOM 758 C C . MET A 1 90 ? -0.147 -24.402 -22.132 1.00 58.56 90 MET A C 1
ATOM 760 O O . MET A 1 90 ? 0.851 -23.967 -21.563 1.00 58.56 90 MET A O 1
ATOM 764 N N . THR A 1 91 ? -0.048 -25.306 -23.111 1.00 58.94 91 THR A N 1
ATOM 765 C CA . THR A 1 91 ? 1.233 -25.606 -23.761 1.00 58.94 91 THR A CA 1
ATOM 766 C C . THR A 1 91 ? 1.764 -24.326 -24.395 1.00 58.94 91 THR A C 1
ATOM 768 O O . THR A 1 91 ? 1.084 -23.744 -25.236 1.00 58.94 91 THR A O 1
ATOM 771 N N . ASN A 1 92 ? 2.971 -23.906 -24.001 1.00 58.97 92 ASN A N 1
ATOM 772 C CA . ASN A 1 92 ? 3.582 -22.594 -24.285 1.00 58.97 92 ASN A CA 1
ATOM 773 C C . ASN A 1 92 ? 3.712 -22.206 -25.773 1.00 58.97 92 ASN A C 1
ATOM 775 O O . ASN A 1 92 ? 4.238 -21.144 -26.085 1.00 58.97 92 ASN A O 1
ATOM 779 N N . PHE A 1 93 ? 3.237 -23.039 -26.694 1.00 62.16 93 PHE A N 1
ATOM 780 C CA . PHE A 1 93 ? 3.495 -22.934 -28.119 1.00 62.16 93 PHE A CA 1
ATOM 781 C C . PHE A 1 93 ? 2.257 -23.205 -28.986 1.00 62.16 93 PHE A C 1
ATOM 783 O O . PHE A 1 93 ? 2.385 -23.280 -30.205 1.00 62.16 93 PHE A O 1
ATOM 790 N N . THR A 1 94 ? 1.049 -23.337 -28.416 1.00 63.28 94 THR A N 1
ATOM 791 C CA . THR A 1 94 ? -0.180 -23.563 -29.211 1.00 63.28 94 THR A CA 1
ATOM 792 C C . THR A 1 94 ? -0.461 -22.437 -30.194 1.00 63.28 94 THR A C 1
ATOM 794 O O . THR A 1 94 ? -0.837 -22.720 -31.332 1.00 63.28 94 THR A O 1
ATOM 797 N N . ASP A 1 95 ? -0.157 -21.200 -29.807 1.00 63.84 95 ASP A N 1
ATOM 798 C CA . ASP A 1 95 ? -0.439 -20.003 -30.606 1.00 63.84 95 ASP A CA 1
ATOM 799 C C . ASP A 1 95 ? 0.706 -19.641 -31.570 1.00 63.84 95 ASP A C 1
ATOM 801 O O . ASP A 1 95 ? 0.616 -18.670 -32.323 1.00 63.84 95 ASP A O 1
ATOM 805 N N . LEU A 1 96 ? 1.795 -20.421 -31.591 1.00 69.31 96 LEU A N 1
ATOM 806 C CA . LEU A 1 96 ? 2.873 -20.197 -32.551 1.00 69.31 96 LEU A CA 1
ATOM 807 C C . LEU A 1 96 ? 2.433 -20.562 -33.967 1.00 69.31 96 LEU A C 1
ATOM 809 O O . LEU A 1 96 ? 1.818 -21.605 -34.222 1.00 69.31 96 LEU A O 1
ATOM 813 N N . LYS A 1 97 ? 2.823 -19.706 -34.913 1.00 72.75 97 LYS A N 1
ATOM 814 C CA . LYS A 1 97 ? 2.694 -19.975 -36.347 1.00 72.75 97 LYS A CA 1
ATOM 815 C C . LYS A 1 97 ? 3.491 -21.231 -36.712 1.00 72.75 97 LYS A C 1
ATOM 817 O O . LYS A 1 97 ? 4.569 -21.453 -36.163 1.00 72.75 97 LYS A O 1
ATOM 822 N N . SER A 1 98 ? 2.985 -22.003 -37.676 1.00 74.06 98 SER A N 1
ATOM 823 C CA . SER A 1 98 ? 3.552 -23.298 -38.096 1.00 74.06 98 SER A CA 1
ATOM 824 C C . SER A 1 98 ? 5.069 -23.248 -38.337 1.00 74.06 98 SER A C 1
ATOM 826 O O . SER A 1 98 ? 5.802 -24.070 -37.800 1.00 74.06 98 SER A O 1
ATOM 828 N N . TYR A 1 99 ? 5.559 -22.201 -39.009 1.00 77.62 99 TYR A N 1
ATOM 829 C CA . TYR A 1 99 ? 6.994 -21.985 -39.233 1.00 77.62 99 TYR A CA 1
ATOM 830 C C . TYR A 1 99 ? 7.838 -22.015 -37.946 1.00 77.62 99 TYR A C 1
ATOM 832 O O . TYR A 1 99 ? 8.856 -22.694 -37.886 1.00 77.62 99 TYR A O 1
ATOM 840 N N . HIS A 1 100 ? 7.397 -21.334 -36.885 1.00 71.56 100 HIS A N 1
ATOM 841 C CA . HIS A 1 100 ? 8.148 -21.284 -35.629 1.00 71.56 100 HIS A CA 1
ATOM 842 C C . HIS A 1 100 ? 8.051 -22.602 -34.850 1.00 71.56 100 HIS A C 1
ATOM 844 O O . HIS A 1 100 ? 8.974 -22.954 -34.127 1.00 71.56 100 HIS A O 1
ATOM 850 N N . LYS A 1 101 ? 6.953 -23.354 -35.017 1.00 75.25 101 LYS A N 1
ATOM 851 C CA . LYS A 1 101 ? 6.812 -24.702 -34.444 1.00 75.25 101 LYS A CA 1
ATOM 852 C C . LYS A 1 101 ? 7.784 -25.690 -35.090 1.00 75.25 101 LYS A C 1
ATOM 854 O O . LYS A 1 101 ? 8.377 -26.483 -34.366 1.00 75.25 101 LYS A O 1
ATOM 859 N N . LYS A 1 102 ? 7.983 -25.597 -36.411 1.00 78.19 102 LYS A N 1
ATOM 860 C CA . LYS A 1 102 ? 8.985 -26.390 -37.145 1.00 78.19 102 LYS A CA 1
ATOM 861 C C . LYS A 1 102 ? 10.406 -26.060 -36.689 1.00 78.19 102 LYS A C 1
ATOM 863 O O . LYS A 1 102 ? 11.164 -26.956 -36.351 1.00 78.19 102 LYS A O 1
ATOM 868 N N . LEU A 1 103 ? 10.728 -24.770 -36.574 1.00 75.56 103 LEU A N 1
ATOM 869 C CA . LEU A 1 103 ? 12.057 -24.298 -36.159 1.00 75.56 103 LEU A CA 1
ATOM 870 C C . LEU A 1 103 ? 12.446 -24.749 -34.738 1.00 75.56 103 LEU A C 1
ATOM 872 O O . LEU A 1 103 ? 13.623 -24.905 -34.435 1.00 75.56 103 LEU A O 1
ATOM 876 N N . LEU A 1 104 ? 11.451 -24.976 -33.877 1.00 73.19 104 LEU A N 1
ATOM 877 C CA . LEU A 1 104 ? 11.620 -25.483 -32.514 1.00 73.19 104 LEU A CA 1
ATOM 878 C C . LEU A 1 104 ? 11.537 -27.020 -32.411 1.00 73.19 104 LEU A C 1
ATOM 880 O O . LEU A 1 104 ? 11.583 -27.545 -31.302 1.00 73.19 104 LEU A O 1
ATOM 884 N N . GLY A 1 105 ? 11.371 -27.739 -33.528 1.00 70.00 105 GLY A N 1
ATOM 885 C CA . GLY A 1 105 ? 11.237 -29.202 -33.549 1.00 70.00 105 GLY A CA 1
ATOM 886 C C . GLY A 1 105 ? 9.949 -29.730 -32.904 1.00 70.00 105 GLY A C 1
ATOM 887 O O . GLY A 1 105 ? 9.894 -3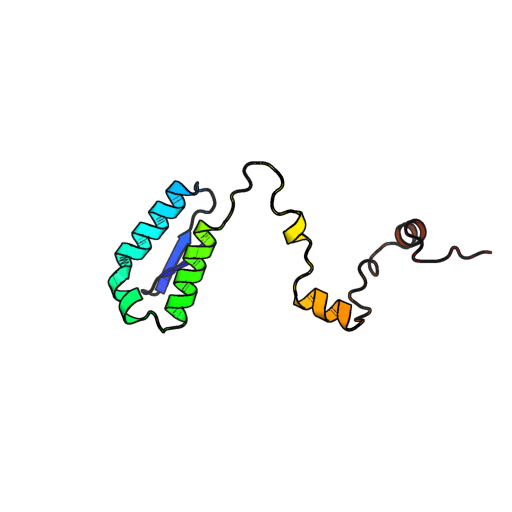0.883 -32.491 1.00 70.00 105 GLY A O 1
ATOM 888 N N . ILE A 1 106 ? 8.917 -28.889 -32.769 1.00 71.56 106 ILE A N 1
ATOM 889 C CA . ILE A 1 106 ? 7.637 -29.241 -32.122 1.00 71.56 106 ILE A CA 1
ATOM 890 C C . ILE A 1 106 ? 6.678 -29.923 -33.112 1.00 71.56 106 ILE A C 1
ATOM 892 O O . ILE A 1 106 ? 5.778 -30.652 -32.701 1.00 71.56 106 ILE A O 1
ATOM 896 N N . ALA A 1 107 ? 6.842 -29.665 -34.409 1.00 65.75 107 ALA A N 1
ATOM 897 C CA . ALA A 1 107 ? 6.071 -30.286 -35.480 1.00 65.75 107 ALA A CA 1
ATOM 898 C C . ALA A 1 107 ? 7.031 -30.857 -36.529 1.00 65.75 107 ALA A C 1
ATOM 900 O O . ALA A 1 107 ? 7.990 -30.177 -36.898 1.00 65.75 107 ALA A O 1
ATOM 901 N N . GLU A 1 108 ? 6.763 -32.079 -36.992 1.00 63.78 108 GLU A N 1
ATOM 902 C CA . GLU A 1 108 ? 7.540 -32.733 -38.048 1.00 63.78 108 GLU A CA 1
ATOM 903 C C . GLU A 1 108 ? 7.307 -32.041 -39.401 1.00 63.78 108 GLU A C 1
ATOM 905 O O . GLU A 1 108 ? 6.251 -31.450 -39.658 1.00 63.78 108 GLU A O 1
ATOM 910 N N . GLU A 1 109 ? 8.329 -32.053 -40.255 1.00 59.53 109 GLU A N 1
ATOM 911 C CA . GLU A 1 109 ? 8.165 -31.682 -41.655 1.00 59.53 109 GLU A CA 1
ATOM 912 C C . GLU A 1 109 ? 7.296 -32.745 -42.325 1.00 59.53 109 GLU A C 1
ATOM 914 O O . GLU A 1 109 ? 7.600 -33.931 -42.229 1.00 59.53 109 GLU A O 1
ATOM 919 N N . ASP A 1 110 ? 6.214 -32.331 -42.989 1.00 57.47 110 ASP A N 1
ATOM 920 C CA . ASP A 1 110 ? 5.495 -33.229 -43.887 1.00 57.47 110 ASP A CA 1
ATOM 921 C C . ASP A 1 110 ? 6.477 -33.649 -44.987 1.00 57.47 110 ASP A C 1
ATOM 923 O O . ASP A 1 110 ? 6.788 -32.870 -45.891 1.00 57.47 110 ASP A O 1
ATOM 927 N N . VAL A 1 111 ? 7.018 -34.860 -44.858 1.00 50.53 111 VAL A N 1
ATOM 928 C CA . VAL A 1 111 ? 7.821 -35.510 -45.889 1.00 50.53 111 VAL A CA 1
ATOM 929 C C . VAL A 1 111 ? 6.856 -35.901 -47.006 1.00 50.53 111 VAL A C 1
ATOM 931 O O . VAL A 1 111 ? 6.171 -36.918 -46.912 1.00 50.53 111 VAL A O 1
ATOM 934 N N . THR A 1 112 ? 6.751 -35.054 -48.029 1.00 43.16 112 THR A N 1
ATOM 935 C CA . THR A 1 112 ? 6.215 -35.433 -49.348 1.00 43.16 112 THR A CA 1
ATOM 936 C C . THR A 1 112 ? 7.301 -36.038 -50.210 1.00 43.16 112 THR A C 1
ATOM 938 O O . THR A 1 112 ? 8.374 -35.396 -50.295 1.00 43.16 112 THR A O 1
#